Protein AF-A0A4U0VUP7-F1 (afdb_monomer)

Sequence (134 aa):
ILEKPRSEKEHIATLKGLRDSGWHKVYTAVACMAPLESARDPGYALETHVEETAVKFDPAVTDELILAYVKTREGADKAGGYGIQGIGSILVERIEGTYDNVVGLPLRATQQLIEKVMAPEEDPEEDDEGLIPL

Organism: NCBI:txid331657

Structure (mmCIF, N/CA/C/O backbone):
data_AF-A0A4U0VUP7-F1
#
_entry.id   AF-A0A4U0VUP7-F1
#
loop_
_atom_site.group_PDB
_atom_site.id
_atom_site.type_symbol
_atom_site.label_atom_id
_atom_site.label_alt_id
_atom_site.label_comp_id
_atom_site.label_asym_id
_atom_site.label_entity_id
_atom_site.label_seq_id
_atom_site.pdbx_PDB_ins_code
_atom_site.Cartn_x
_atom_site.Cartn_y
_atom_site.Cartn_z
_atom_site.occupancy
_atom_site.B_iso_or_equiv
_atom_site.auth_seq_id
_atom_site.auth_comp_id
_atom_site.auth_asym_id
_atom_site.auth_atom_id
_atom_site.pdbx_PDB_model_num
ATOM 1 N N . ILE A 1 1 ? 8.214 1.921 8.326 1.00 88.62 1 ILE A N 1
ATOM 2 C CA . ILE A 1 1 ? 7.893 0.638 7.655 1.00 88.62 1 ILE A CA 1
ATOM 3 C C . ILE A 1 1 ? 6.921 -0.114 8.550 1.00 88.62 1 ILE A C 1
ATOM 5 O O . ILE A 1 1 ? 7.159 -0.150 9.751 1.00 88.62 1 ILE A O 1
ATOM 9 N N . LEU A 1 2 ? 5.823 -0.630 7.997 1.00 92.50 2 LEU A N 1
ATOM 10 C CA . LEU A 1 2 ? 4.810 -1.388 8.734 1.00 92.50 2 LEU A CA 1
ATOM 11 C C . LEU A 1 2 ? 4.932 -2.862 8.346 1.00 92.50 2 LEU A C 1
ATOM 13 O O . LEU A 1 2 ? 4.724 -3.208 7.186 1.00 92.50 2 LEU A O 1
ATOM 17 N N . GLU A 1 3 ? 5.302 -3.717 9.294 1.00 93.62 3 GLU A N 1
ATOM 18 C CA . GLU A 1 3 ? 5.415 -5.160 9.060 1.00 93.62 3 GLU A CA 1
ATOM 19 C C . GLU A 1 3 ? 4.048 -5.859 9.170 1.00 93.62 3 GLU A C 1
ATOM 21 O O . GLU A 1 3 ? 3.005 -5.224 9.355 1.00 93.62 3 GLU A O 1
ATOM 26 N N . LYS A 1 4 ? 4.050 -7.187 9.027 1.00 94.25 4 LYS A N 1
ATOM 27 C CA . LYS A 1 4 ? 2.889 -8.024 9.341 1.00 94.25 4 LYS A CA 1
ATOM 28 C C . LYS A 1 4 ? 2.701 -8.077 10.862 1.00 94.25 4 LYS A C 1
ATOM 30 O O . LYS A 1 4 ? 3.696 -8.257 11.570 1.00 94.25 4 LYS A O 1
ATOM 35 N N . PRO A 1 5 ? 1.466 -7.976 11.376 1.00 93.62 5 PRO A N 1
ATOM 36 C CA . PRO A 1 5 ? 1.227 -8.078 12.809 1.00 93.62 5 PRO A CA 1
ATOM 37 C C . PRO A 1 5 ? 1.540 -9.494 13.317 1.00 93.62 5 PRO A C 1
ATOM 39 O O . PRO A 1 5 ? 1.128 -10.486 12.718 1.00 93.62 5 PRO A O 1
ATOM 42 N N . ARG A 1 6 ? 2.244 -9.609 14.448 1.00 93.06 6 ARG A N 1
ATOM 43 C CA . ARG A 1 6 ? 2.645 -10.896 15.054 1.00 93.06 6 ARG A CA 1
ATOM 44 C C . ARG A 1 6 ? 1.626 -11.411 16.071 1.00 93.06 6 ARG A C 1
ATOM 46 O O . ARG A 1 6 ? 1.717 -12.548 16.527 1.00 93.06 6 ARG A O 1
ATOM 53 N N . SER A 1 7 ? 0.661 -10.575 16.450 1.00 96.31 7 SER A N 1
ATOM 54 C CA . SER A 1 7 ? -0.433 -10.908 17.366 1.00 96.31 7 SER A CA 1
ATOM 55 C C . SER A 1 7 ? -1.669 -10.054 17.080 1.00 96.31 7 SER A C 1
ATOM 57 O O . SER A 1 7 ? -1.551 -8.971 16.512 1.00 96.31 7 SER A O 1
ATOM 59 N N . GLU A 1 8 ? -2.850 -10.482 17.537 1.00 96.06 8 GLU A N 1
ATOM 60 C CA . GLU A 1 8 ? -4.077 -9.669 17.433 1.00 96.06 8 GLU A CA 1
ATOM 61 C C . GLU A 1 8 ? -3.936 -8.314 18.138 1.00 96.06 8 GLU A C 1
ATOM 63 O O . GLU A 1 8 ? -4.389 -7.295 17.626 1.00 96.06 8 GLU A O 1
ATOM 68 N N . LYS A 1 9 ? -3.256 -8.276 19.293 1.00 97.06 9 LYS A N 1
ATOM 69 C CA . LYS A 1 9 ? -2.998 -7.029 20.027 1.00 97.06 9 LYS A CA 1
ATOM 70 C C . LYS A 1 9 ? -2.191 -6.042 19.183 1.00 97.06 9 LYS A C 1
ATOM 72 O O . LYS A 1 9 ? -2.511 -4.856 19.157 1.00 97.06 9 LYS A O 1
ATOM 77 N N . GLU A 1 10 ? -1.151 -6.532 18.515 1.00 96.50 10 GLU A N 1
ATOM 78 C CA . GLU A 1 10 ? -0.337 -5.727 17.604 1.00 96.50 10 GLU A CA 1
ATOM 79 C C . GLU A 1 10 ? -1.148 -5.291 16.384 1.00 96.50 10 GLU A C 1
ATOM 81 O O .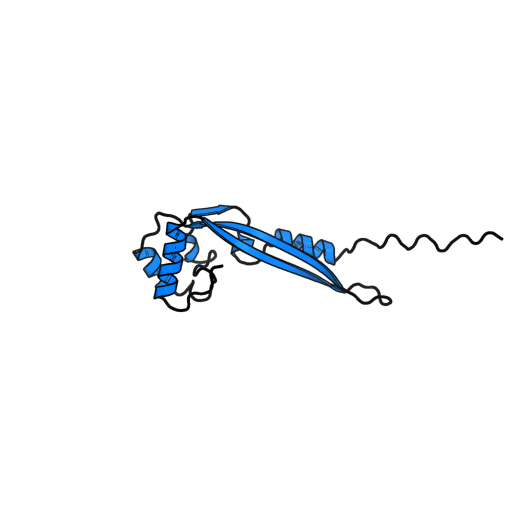 GLU A 1 10 ? -1.119 -4.121 16.029 1.00 96.50 10 GLU A O 1
ATOM 86 N N . HIS A 1 11 ? -1.949 -6.192 15.812 1.00 97.62 11 HIS A N 1
ATOM 87 C CA . HIS A 1 11 ? -2.822 -5.900 14.677 1.00 97.62 11 HIS A CA 1
ATOM 88 C C . HIS A 1 11 ? -3.783 -4.743 14.976 1.00 97.62 11 HIS A C 1
ATOM 90 O O . HIS A 1 11 ? -3.856 -3.781 14.213 1.00 97.62 11 HIS A O 1
ATOM 96 N N . ILE A 1 12 ? -4.456 -4.789 16.128 1.00 98.12 12 ILE A N 1
ATOM 97 C CA . ILE A 1 12 ? -5.341 -3.715 16.593 1.00 98.12 12 ILE A CA 1
ATOM 98 C C . ILE A 1 12 ? -4.558 -2.408 16.761 1.00 98.12 12 ILE A C 1
ATOM 100 O O . ILE A 1 12 ? -5.026 -1.356 16.330 1.00 98.12 12 ILE A O 1
ATOM 104 N N . ALA A 1 13 ? -3.372 -2.459 17.376 1.00 97.62 13 ALA A N 1
ATOM 105 C CA . ALA A 1 13 ? -2.546 -1.275 17.594 1.00 97.62 13 ALA A CA 1
ATOM 106 C C . ALA A 1 13 ? -2.089 -0.634 16.272 1.00 97.62 13 ALA A C 1
ATOM 108 O O . ALA A 1 13 ? -2.150 0.587 16.143 1.00 97.62 13 ALA A O 1
ATOM 109 N N . THR A 1 14 ? -1.698 -1.438 15.279 1.00 97.31 14 THR A N 1
ATOM 110 C CA . THR A 1 14 ? -1.330 -0.958 13.940 1.00 97.31 14 THR A CA 1
ATOM 111 C C . THR A 1 14 ? -2.501 -0.257 13.259 1.00 97.31 14 T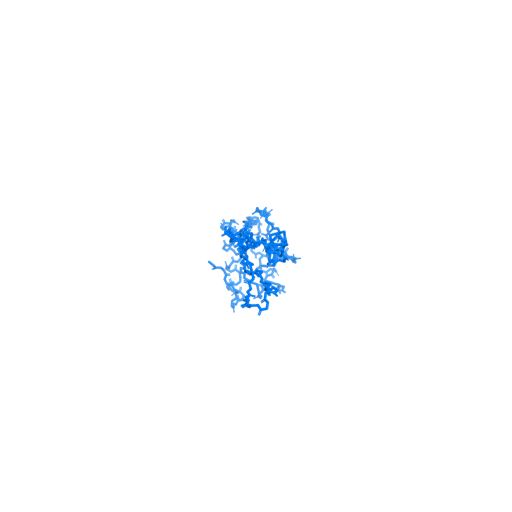HR A C 1
ATOM 113 O O . THR A 1 14 ? -2.333 0.859 12.775 1.00 97.31 14 THR A O 1
ATOM 116 N N . LEU A 1 15 ? -3.693 -0.864 13.257 1.00 98.00 15 LEU A N 1
ATOM 117 C CA . LEU A 1 15 ? -4.872 -0.288 12.598 1.00 98.00 15 LEU A CA 1
ATOM 118 C C . LEU A 1 15 ? -5.352 1.001 13.271 1.00 98.00 15 LEU A C 1
ATOM 120 O O . LEU A 1 15 ? -5.711 1.952 12.581 1.00 98.00 15 LEU A O 1
ATOM 124 N N . LYS A 1 16 ? -5.304 1.061 14.607 1.00 98.25 16 LYS A N 1
ATOM 125 C CA . LYS A 1 16 ? -5.564 2.301 15.349 1.00 98.25 16 LYS A CA 1
ATOM 126 C C . LYS A 1 16 ? -4.539 3.376 15.010 1.00 98.25 16 LYS A C 1
ATOM 128 O O . LYS A 1 16 ? -4.925 4.494 14.710 1.00 98.25 16 LYS A O 1
ATOM 133 N N . GLY A 1 17 ? -3.254 3.023 14.980 1.00 97.69 17 GLY A N 1
ATOM 134 C CA . GLY A 1 17 ? -2.188 3.947 14.600 1.00 97.69 17 GLY A CA 1
ATOM 135 C C . GLY A 1 17 ? -2.392 4.533 13.203 1.00 97.69 17 GLY A C 1
ATOM 136 O O . GLY A 1 17 ? -2.295 5.745 13.036 1.00 97.69 17 GLY A O 1
ATOM 137 N N . LEU A 1 18 ? -2.738 3.692 12.224 1.00 97.69 18 LEU A N 1
ATOM 138 C CA . LEU A 1 18 ? -3.055 4.122 10.861 1.00 97.69 18 LEU A CA 1
ATOM 139 C C . LEU A 1 18 ? -4.238 5.095 10.834 1.00 97.69 18 LEU A C 1
ATOM 141 O O . LEU A 1 18 ? -4.093 6.196 10.305 1.00 97.69 18 LEU A O 1
ATOM 145 N N . ARG A 1 19 ? -5.357 4.741 11.480 1.00 98.00 19 ARG A N 1
ATOM 146 C CA . ARG A 1 19 ? -6.526 5.622 11.628 1.00 98.00 19 ARG A CA 1
ATOM 147 C C . ARG A 1 19 ? -6.158 6.963 12.256 1.00 98.00 19 ARG A C 1
ATOM 149 O O . ARG A 1 19 ? -6.482 8.007 11.701 1.00 98.00 19 ARG A O 1
ATOM 156 N N . ASP A 1 20 ? -5.473 6.932 13.393 1.00 97.94 20 ASP A N 1
ATOM 157 C CA . ASP A 1 20 ? -5.170 8.122 14.187 1.00 97.94 20 ASP A CA 1
ATOM 158 C C . ASP A 1 20 ? -4.146 9.032 13.471 1.00 97.94 20 ASP A C 1
ATOM 160 O O . ASP A 1 20 ? -4.188 10.252 13.623 1.00 97.94 20 ASP A O 1
ATOM 164 N N . SER A 1 21 ? -3.254 8.462 12.649 1.00 96.62 21 SER A N 1
ATOM 165 C CA . SER A 1 21 ? -2.338 9.223 11.782 1.00 96.62 21 SER A CA 1
ATOM 166 C C . SER A 1 21 ? -2.979 9.749 10.492 1.00 96.62 21 SER A C 1
ATOM 168 O O . SER A 1 21 ? -2.471 10.700 9.892 1.00 96.62 21 SER A O 1
ATOM 170 N N . GLY A 1 22 ? -4.076 9.137 10.043 1.00 96.75 22 GLY A N 1
ATOM 171 C CA . GLY A 1 22 ? -4.712 9.404 8.759 1.00 96.75 22 GLY A CA 1
ATOM 172 C C . GLY A 1 22 ? -3.913 8.854 7.578 1.00 96.75 22 GLY A C 1
ATOM 173 O O . GLY A 1 22 ? -4.305 7.852 6.991 1.00 96.75 22 GLY A O 1
ATOM 174 N N . TRP A 1 23 ? -2.820 9.521 7.197 1.00 97.94 23 TRP A N 1
ATOM 175 C CA . TRP A 1 23 ? -2.073 9.209 5.972 1.00 97.94 23 TRP A CA 1
ATOM 176 C C . TRP A 1 23 ? -0.881 8.278 6.202 1.00 97.94 23 TRP A C 1
ATOM 178 O O . TRP A 1 23 ? -0.010 8.549 7.029 1.00 97.94 23 TRP A O 1
ATOM 188 N N . HIS A 1 24 ? -0.761 7.260 5.353 1.00 97.56 24 HIS A N 1
ATOM 189 C CA . HIS A 1 24 ? 0.453 6.463 5.186 1.00 97.56 24 HIS A CA 1
ATOM 190 C C . HIS A 1 24 ? 0.784 6.263 3.707 1.00 97.56 24 HIS A C 1
ATOM 192 O O . HIS A 1 24 ? -0.012 6.564 2.820 1.00 97.56 24 HIS A O 1
ATOM 198 N N . LYS A 1 25 ? 1.992 5.765 3.438 1.00 97.75 25 LYS A N 1
ATOM 199 C CA . LYS A 1 25 ? 2.493 5.536 2.081 1.00 97.75 25 LYS A CA 1
ATOM 200 C C . LYS A 1 25 ? 2.734 4.058 1.830 1.00 97.75 25 LYS A C 1
ATOM 202 O O . LYS A 1 25 ? 3.281 3.362 2.689 1.00 97.75 25 LYS A O 1
ATOM 207 N N . VAL A 1 26 ? 2.362 3.615 0.638 1.00 97.38 26 VAL A N 1
ATOM 208 C CA . VAL A 1 26 ? 2.656 2.293 0.094 1.00 97.38 26 VAL A CA 1
ATOM 209 C C . VAL A 1 26 ? 3.645 2.462 -1.049 1.00 97.38 26 VAL A C 1
ATOM 211 O O . VAL A 1 26 ? 3.432 3.274 -1.948 1.0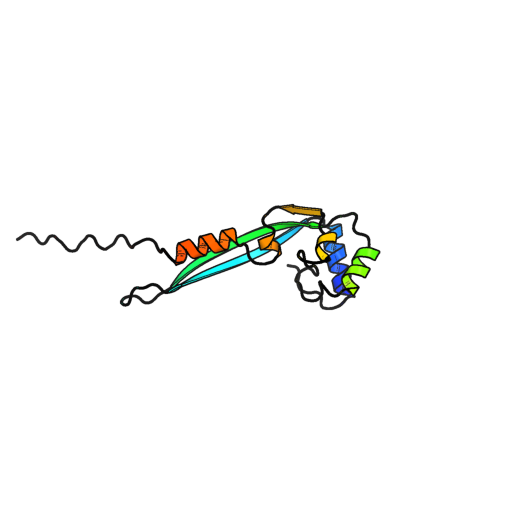0 97.38 26 VAL A O 1
ATOM 214 N N . TYR A 1 27 ? 4.735 1.707 -0.974 1.00 97.50 27 TYR A N 1
ATOM 215 C CA . TYR A 1 27 ? 5.791 1.692 -1.974 1.00 97.50 27 TYR A CA 1
ATOM 216 C C . TYR A 1 27 ? 5.878 0.296 -2.578 1.00 97.50 27 TYR A C 1
ATOM 218 O O . TYR A 1 27 ? 6.081 -0.664 -1.831 1.00 97.50 27 TYR A O 1
ATOM 226 N N . THR A 1 28 ? 5.791 0.195 -3.904 1.00 97.44 28 THR A N 1
ATOM 227 C CA . THR A 1 28 ? 6.097 -1.044 -4.631 1.00 97.44 28 THR A CA 1
ATOM 228 C C . THR A 1 28 ? 7.263 -0.800 -5.569 1.00 97.44 28 THR A C 1
ATOM 230 O O . THR A 1 28 ? 7.206 0.076 -6.429 1.00 97.44 28 THR A O 1
ATOM 233 N N . ALA A 1 29 ? 8.318 -1.592 -5.404 1.00 97.44 29 ALA A N 1
ATOM 234 C CA . ALA A 1 29 ? 9.437 -1.634 -6.331 1.00 97.44 29 ALA A CA 1
ATOM 235 C C . ALA A 1 29 ? 9.221 -2.766 -7.343 1.00 97.44 29 ALA A C 1
ATOM 237 O O . ALA A 1 29 ? 8.893 -3.888 -6.954 1.00 97.44 29 ALA A O 1
ATOM 238 N N . VAL A 1 30 ? 9.430 -2.477 -8.625 1.00 97.81 30 VAL A N 1
ATOM 239 C CA . VAL A 1 30 ? 9.355 -3.441 -9.727 1.00 97.81 30 VAL A CA 1
ATOM 240 C C . VAL A 1 30 ? 10.693 -3.452 -10.452 1.00 97.81 30 VAL A C 1
ATOM 242 O O . VAL A 1 30 ? 11.270 -2.397 -10.705 1.00 97.81 30 VAL A O 1
ATOM 245 N N . ALA A 1 31 ? 11.174 -4.645 -10.788 1.00 97.38 31 ALA A N 1
ATOM 246 C CA . ALA A 1 31 ? 12.324 -4.853 -11.655 1.00 97.38 31 ALA A CA 1
ATOM 247 C C . ALA A 1 31 ? 11.899 -5.754 -12.818 1.00 97.38 31 ALA A C 1
ATOM 249 O O . ALA A 1 31 ? 11.362 -6.841 -12.594 1.00 97.38 31 ALA A O 1
ATOM 250 N N . CYS A 1 32 ? 12.131 -5.299 -14.045 1.00 96.44 32 CYS A N 1
ATOM 251 C CA . CYS A 1 32 ? 11.917 -6.073 -15.261 1.00 96.44 32 CYS A CA 1
ATOM 252 C C . CYS A 1 32 ? 13.271 -6.409 -15.870 1.00 96.44 32 CYS A C 1
ATOM 254 O O . CYS A 1 32 ? 14.143 -5.548 -15.960 1.00 96.44 32 CYS A O 1
ATOM 256 N N . MET A 1 33 ? 13.441 -7.669 -16.268 1.00 94.75 33 MET A N 1
ATOM 257 C CA . MET A 1 33 ? 14.669 -8.166 -16.874 1.00 94.75 33 MET A CA 1
ATOM 258 C C . MET A 1 33 ? 14.342 -9.004 -18.101 1.00 94.75 33 MET A C 1
ATOM 260 O O . MET A 1 33 ? 13.478 -9.879 -18.024 1.00 94.75 33 MET A O 1
ATOM 264 N N . ALA A 1 34 ? 15.054 -8.769 -19.198 1.00 92.00 34 ALA A N 1
ATOM 265 C CA . ALA A 1 34 ? 14.960 -9.568 -20.415 1.00 92.00 34 ALA A CA 1
ATOM 266 C C . ALA A 1 34 ? 16.368 -9.922 -20.915 1.00 92.00 34 ALA A C 1
ATOM 268 O O . ALA A 1 34 ? 17.271 -9.093 -20.789 1.00 92.00 34 ALA A O 1
ATOM 269 N N . PRO A 1 35 ? 16.592 -11.143 -21.430 1.00 89.50 35 PRO A N 1
ATOM 270 C CA . PRO A 1 35 ? 17.876 -11.506 -22.015 1.00 89.50 35 PRO A CA 1
ATOM 271 C C . PRO A 1 35 ? 18.123 -10.696 -23.292 1.00 89.50 35 PRO A C 1
ATOM 273 O O . PRO A 1 35 ? 17.203 -10.488 -24.080 1.00 89.50 35 PRO A O 1
ATOM 276 N N . LEU A 1 36 ? 19.366 -10.272 -23.505 1.00 85.56 36 LEU A N 1
ATOM 277 C CA . LEU A 1 36 ? 19.785 -9.677 -24.773 1.00 85.56 36 LEU A CA 1
ATOM 278 C C . LEU A 1 36 ? 19.962 -10.778 -25.828 1.00 85.56 36 LEU A C 1
ATOM 280 O O . LEU A 1 36 ? 20.440 -11.870 -25.516 1.00 85.56 36 LEU A O 1
ATOM 284 N N . GLU A 1 37 ? 19.599 -10.497 -27.082 1.00 80.06 37 GLU A N 1
ATOM 285 C CA . GLU A 1 37 ? 19.710 -11.470 -28.184 1.00 80.06 37 GLU A CA 1
ATOM 286 C C . GLU A 1 37 ? 21.156 -11.691 -28.663 1.00 80.06 37 GLU A C 1
ATOM 288 O O . GLU A 1 37 ? 21.435 -12.648 -29.389 1.00 80.06 37 GLU A O 1
ATOM 293 N N . SER A 1 38 ? 22.098 -10.838 -28.247 1.00 75.00 38 SER A N 1
ATOM 294 C CA . SER A 1 38 ? 23.489 -10.909 -28.691 1.00 75.00 38 SER A CA 1
ATOM 295 C C . SER A 1 38 ? 24.162 -12.211 -28.249 1.00 75.00 38 SER A C 1
ATOM 297 O O . SER A 1 38 ? 24.475 -12.431 -27.080 1.00 75.00 38 SER A O 1
ATOM 299 N N . ALA A 1 39 ? 24.466 -13.069 -29.224 1.00 66.12 39 ALA A N 1
ATOM 300 C CA . ALA A 1 39 ? 25.276 -14.265 -29.007 1.00 66.12 39 ALA A CA 1
ATOM 301 C C . ALA A 1 39 ? 26.759 -13.941 -28.732 1.00 66.12 39 ALA A C 1
ATOM 303 O O . ALA A 1 39 ? 27.500 -14.814 -28.277 1.00 66.12 39 ALA A O 1
ATOM 304 N N . ARG A 1 40 ? 27.206 -12.712 -29.041 1.00 69.25 40 ARG A N 1
ATOM 305 C CA . ARG A 1 40 ? 28.590 -12.248 -28.837 1.00 69.25 40 ARG A CA 1
ATOM 306 C C . ARG A 1 40 ? 28.783 -11.592 -27.470 1.00 69.25 40 ARG A C 1
ATOM 308 O 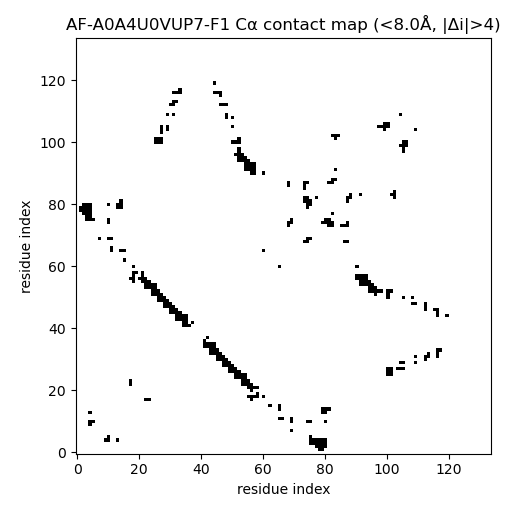O . ARG A 1 40 ? 29.866 -11.736 -26.912 1.00 69.25 40 ARG A O 1
ATOM 315 N N . ASP A 1 41 ? 27.747 -10.944 -26.938 1.00 71.62 41 ASP A N 1
ATOM 316 C CA . ASP A 1 41 ? 27.741 -10.328 -25.609 1.00 71.62 41 ASP A CA 1
ATOM 317 C C . ASP A 1 41 ? 26.479 -10.739 -24.823 1.00 71.62 41 ASP A C 1
ATOM 319 O O . ASP A 1 41 ? 25.439 -10.078 -24.897 1.00 71.62 41 ASP A O 1
ATOM 323 N N . PRO A 1 42 ? 26.516 -11.887 -24.123 1.00 74.94 42 PRO A N 1
ATOM 324 C CA . PRO A 1 42 ? 25.374 -12.359 -23.355 1.00 74.94 42 PRO A CA 1
ATOM 325 C C . PRO A 1 42 ? 25.127 -11.454 -22.139 1.00 74.94 42 PRO A C 1
ATOM 327 O O . PRO A 1 42 ? 25.968 -11.342 -21.247 1.00 74.94 42 PRO A O 1
ATOM 330 N N . GLY A 1 43 ? 23.928 -10.876 -22.052 1.00 86.31 43 GLY A N 1
ATOM 331 C CA . GLY A 1 43 ? 23.539 -9.978 -20.964 1.00 86.31 43 GLY A CA 1
ATOM 332 C C . GLY A 1 43 ? 22.030 -9.917 -20.735 1.00 86.31 43 GLY A C 1
ATOM 333 O O . GLY A 1 43 ? 21.261 -10.677 -21.326 1.00 86.31 43 GLY A O 1
ATOM 334 N N . TYR A 1 44 ? 21.611 -9.006 -19.857 1.00 89.81 44 TYR A N 1
ATOM 335 C CA . TYR A 1 44 ? 20.203 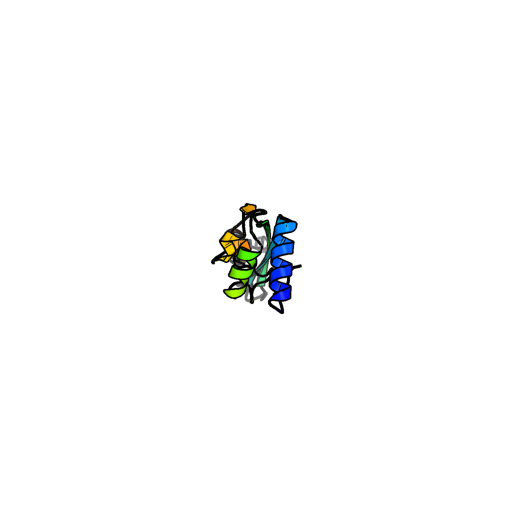-8.707 -19.602 1.00 89.81 44 TYR A CA 1
ATOM 336 C C . TYR A 1 44 ? 19.972 -7.203 -19.701 1.00 89.81 44 TYR A C 1
ATOM 338 O O . TYR A 1 44 ? 20.703 -6.431 -19.080 1.00 89.81 44 TYR A O 1
ATOM 346 N N . ALA A 1 45 ? 18.911 -6.798 -20.392 1.00 90.94 45 ALA A N 1
ATOM 347 C CA . ALA A 1 45 ? 18.304 -5.499 -20.149 1.00 90.94 45 ALA A CA 1
ATOM 348 C C . ALA A 1 45 ? 17.658 -5.532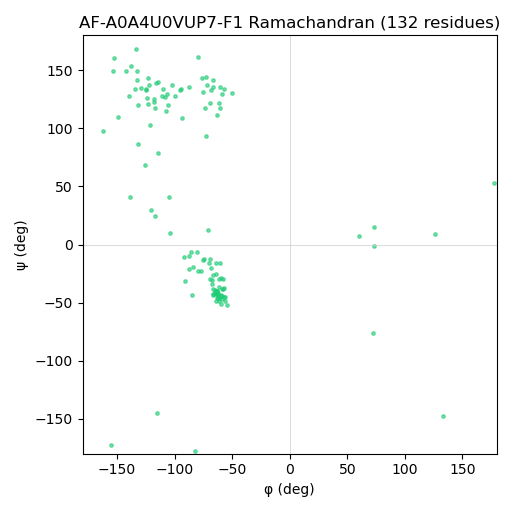 -18.756 1.00 90.94 45 ALA A C 1
ATOM 350 O O . ALA A 1 45 ? 16.964 -6.496 -18.422 1.00 90.94 45 ALA A O 1
ATOM 351 N N . LEU A 1 46 ? 17.896 -4.507 -17.936 1.00 93.94 46 LEU A N 1
ATOM 352 C CA . LEU A 1 46 ? 17.325 -4.369 -16.596 1.00 93.94 46 LEU A CA 1
ATOM 353 C C . LEU A 1 46 ? 16.759 -2.963 -16.436 1.00 93.94 46 LEU A C 1
ATOM 355 O O . LEU A 1 46 ? 17.497 -1.985 -16.458 1.00 93.94 46 LEU A O 1
ATOM 359 N N . GLU A 1 47 ? 15.464 -2.889 -16.168 1.00 96.75 47 GLU A N 1
ATOM 360 C CA . GLU A 1 47 ? 14.770 -1.646 -15.853 1.00 96.75 47 GLU A CA 1
ATOM 361 C C . GLU A 1 47 ? 14.089 -1.774 -14.492 1.00 96.75 47 GLU A C 1
ATOM 363 O O . GLU A 1 47 ? 13.578 -2.836 -14.125 1.00 96.75 47 GLU A O 1
ATOM 368 N N . THR A 1 48 ? 14.073 -0.686 -13.723 1.00 97.50 48 THR A N 1
ATOM 369 C CA . THR A 1 48 ? 13.457 -0.663 -12.391 1.00 97.50 48 THR A CA 1
ATOM 370 C C . THR A 1 48 ? 12.563 0.554 -12.218 1.00 97.50 48 THR A C 1
ATOM 372 O O . THR A 1 48 ? 12.811 1.611 -12.796 1.00 97.50 48 THR A O 1
ATOM 375 N N . HIS A 1 49 ? 11.518 0.412 -11.407 1.00 97.50 49 HIS A N 1
ATOM 376 C CA . HIS A 1 49 ? 10.619 1.502 -11.033 1.00 97.50 49 HIS A CA 1
ATOM 377 C C . HIS A 1 49 ? 10.193 1.363 -9.579 1.00 97.50 49 HIS A C 1
ATOM 379 O O . HIS A 1 49 ? 10.056 0.251 -9.068 1.00 97.50 49 HIS A O 1
ATOM 385 N N . VAL A 1 50 ? 9.932 2.493 -8.926 1.00 98.12 50 VAL A N 1
ATOM 386 C CA . VAL A 1 50 ? 9.302 2.532 -7.607 1.00 98.12 50 VAL A CA 1
ATOM 387 C C . VAL A 1 50 ? 8.053 3.389 -7.701 1.00 98.12 50 VAL A C 1
ATOM 389 O O . VAL A 1 50 ? 8.130 4.573 -8.019 1.00 98.12 50 VAL A O 1
ATOM 392 N N . GLU A 1 51 ? 6.909 2.793 -7.390 1.00 98.12 51 GLU A N 1
ATOM 393 C CA . GLU A 1 51 ? 5.632 3.491 -7.344 1.00 98.12 51 GLU A CA 1
ATOM 394 C C . GLU A 1 51 ? 5.276 3.840 -5.894 1.00 98.12 51 GLU A C 1
ATOM 396 O O . GLU A 1 51 ? 5.271 2.977 -5.012 1.00 98.12 51 GLU A O 1
ATOM 401 N N . GLU A 1 52 ? 4.957 5.111 -5.646 1.00 98.06 52 GLU A N 1
ATOM 402 C CA . GLU A 1 52 ? 4.443 5.601 -4.366 1.00 98.06 52 GLU A CA 1
ATOM 403 C C . GLU A 1 52 ? 2.927 5.809 -4.463 1.00 98.06 52 GLU A C 1
ATOM 405 O O . GLU A 1 52 ? 2.406 6.353 -5.434 1.00 98.06 52 GLU A O 1
ATOM 410 N N . THR A 1 53 ? 2.187 5.403 -3.437 1.00 98.25 53 THR A N 1
ATOM 411 C CA . THR A 1 53 ? 0.767 5.737 -3.303 1.00 98.25 53 THR A CA 1
ATOM 412 C C . THR A 1 53 ? 0.452 6.072 -1.858 1.00 98.25 53 THR A C 1
ATOM 414 O O . THR A 1 53 ? 0.777 5.308 -0.949 1.00 98.25 53 THR A O 1
ATOM 417 N N . ALA A 1 54 ? -0.176 7.223 -1.638 1.00 98.25 54 ALA A N 1
ATOM 418 C CA . ALA A 1 54 ? -0.644 7.626 -0.325 1.00 98.25 54 ALA A CA 1
ATOM 419 C C . ALA A 1 54 ? -2.052 7.073 -0.087 1.00 98.25 54 ALA A C 1
ATOM 421 O O . ALA A 1 54 ? -2.923 7.132 -0.954 1.00 98.25 54 ALA A O 1
ATOM 422 N N . VAL A 1 55 ? -2.282 6.531 1.100 1.00 98.25 55 VAL A N 1
ATOM 423 C CA . VAL A 1 55 ? -3.571 5.985 1.518 1.00 98.25 55 VAL A CA 1
ATOM 424 C C . VAL A 1 55 ? -3.971 6.681 2.807 1.00 98.25 55 VAL A C 1
ATOM 426 O O . VAL A 1 55 ? -3.160 6.822 3.720 1.00 98.25 55 VAL A O 1
ATOM 429 N N . LYS A 1 56 ? -5.220 7.134 2.864 1.00 98.38 56 LYS A N 1
ATOM 430 C CA . LYS A 1 56 ? -5.808 7.765 4.037 1.00 98.38 56 LYS A CA 1
ATOM 431 C C . LYS A 1 56 ? -6.777 6.801 4.695 1.00 98.38 56 LYS A C 1
ATOM 433 O O . LYS A 1 56 ? -7.750 6.387 4.065 1.00 98.38 56 LYS A O 1
ATOM 438 N N . PHE A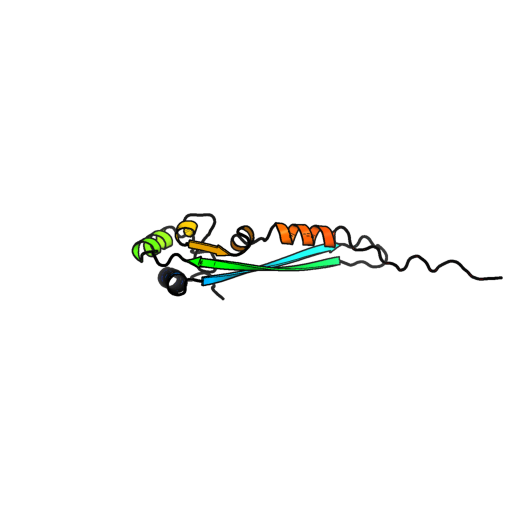 1 57 ? -6.530 6.460 5.950 1.00 98.31 57 PHE A N 1
ATOM 439 C CA . PHE A 1 57 ? -7.507 5.765 6.776 1.00 98.31 57 PHE A CA 1
ATOM 440 C C . PHE A 1 57 ? -8.631 6.714 7.186 1.00 98.31 57 PHE A C 1
ATOM 442 O O . PHE A 1 57 ? -8.390 7.895 7.445 1.00 98.31 57 PHE A O 1
ATOM 449 N N . ASP A 1 58 ? -9.851 6.186 7.252 1.00 98.12 58 ASP A N 1
ATOM 450 C CA . ASP A 1 58 ? -11.020 6.961 7.664 1.00 98.12 58 ASP A CA 1
ATOM 451 C C . ASP A 1 58 ? -10.989 7.213 9.184 1.00 98.12 58 ASP A C 1
ATOM 453 O O . ASP A 1 58 ? -11.061 6.256 9.964 1.00 98.12 58 ASP A O 1
ATOM 457 N N . PRO A 1 59 ? -10.908 8.480 9.644 1.00 97.62 59 PRO A N 1
ATOM 458 C CA . PRO A 1 59 ? -10.897 8.803 11.070 1.00 97.62 59 PRO A CA 1
ATOM 459 C C . PRO A 1 59 ? -12.199 8.420 11.794 1.00 97.62 59 PRO A C 1
ATOM 461 O O . PRO A 1 59 ? -12.205 8.349 13.022 1.00 97.62 59 PRO A O 1
ATOM 464 N N . ALA A 1 60 ? -13.295 8.163 11.070 1.00 97.94 60 ALA A N 1
ATOM 465 C CA . ALA A 1 60 ? -14.564 7.707 11.634 1.00 97.94 60 ALA A CA 1
ATOM 466 C C . ALA A 1 60 ? -14.600 6.195 11.940 1.00 97.94 60 ALA A C 1
ATOM 468 O O . ALA A 1 60 ? -15.559 5.718 12.552 1.00 97.94 60 ALA A O 1
ATOM 469 N N . VAL A 1 61 ? -13.567 5.432 11.559 1.00 97.88 61 VAL A N 1
ATOM 470 C CA . VAL A 1 61 ? -13.465 3.995 11.853 1.00 97.88 61 VAL A CA 1
ATOM 471 C C . VAL A 1 61 ? -13.449 3.758 13.364 1.00 97.88 61 VAL A C 1
ATOM 473 O O . VAL A 1 61 ? -12.531 4.169 14.079 1.00 97.88 61 VAL A O 1
ATOM 476 N N . THR A 1 62 ? -14.452 3.043 13.872 1.00 98.31 62 THR A N 1
ATOM 477 C CA . THR A 1 62 ? -14.570 2.789 15.311 1.00 98.31 62 THR A CA 1
ATOM 478 C C . THR A 1 62 ? -13.654 1.662 15.779 1.00 98.31 62 THR A C 1
ATOM 480 O O . THR A 1 62 ? -13.205 0.810 15.006 1.00 98.31 62 THR A O 1
ATOM 483 N N . ASP A 1 63 ? -13.400 1.624 17.085 1.00 98.25 63 ASP A N 1
ATOM 484 C CA . ASP A 1 63 ? -12.656 0.533 17.709 1.00 98.25 63 ASP A CA 1
ATOM 485 C C . ASP A 1 63 ? -13.373 -0.814 17.527 1.00 98.25 63 ASP A C 1
ATOM 487 O O . ASP A 1 63 ? -12.724 -1.830 17.285 1.00 98.25 63 ASP A O 1
ATOM 491 N N . GLU A 1 64 ? -14.706 -0.833 17.578 1.00 98.19 64 GLU A N 1
ATOM 492 C CA . GLU A 1 64 ? -15.518 -2.030 17.342 1.00 98.19 64 GLU A CA 1
ATOM 493 C C . GLU A 1 64 ? -15.343 -2.556 15.918 1.00 98.19 64 GLU A C 1
ATOM 495 O O . GLU A 1 64 ? -15.234 -3.770 15.728 1.00 98.19 64 GLU A O 1
ATOM 500 N N . LEU A 1 65 ? -15.276 -1.659 14.928 1.00 98.12 65 LEU A N 1
ATOM 501 C CA . LEU A 1 65 ? -15.045 -2.034 13.537 1.00 98.12 65 LEU A CA 1
ATOM 502 C C . LEU A 1 65 ? -13.640 -2.613 13.345 1.00 98.12 65 LEU A C 1
ATOM 504 O O . LEU A 1 65 ? -13.496 -3.658 12.711 1.00 98.12 65 LEU A O 1
ATOM 508 N N . ILE A 1 66 ? -12.618 -2.001 13.952 1.00 98.25 66 ILE A N 1
ATOM 509 C CA . ILE A 1 66 ? -11.245 -2.533 13.949 1.00 98.25 66 ILE A CA 1
ATOM 510 C C . ILE A 1 66 ? -11.216 -3.933 14.570 1.00 98.25 66 ILE A C 1
ATOM 512 O O . ILE A 1 66 ? -10.649 -4.857 13.991 1.00 98.25 66 ILE A O 1
ATOM 516 N N . LEU A 1 67 ? -11.860 -4.120 15.724 1.00 97.81 67 LEU A N 1
ATOM 517 C CA . LEU A 1 67 ? -11.934 -5.420 16.393 1.00 97.81 67 LEU A CA 1
ATOM 518 C C . LEU A 1 67 ? -12.663 -6.464 15.539 1.00 97.81 67 LEU A C 1
ATOM 520 O O . LEU A 1 67 ? -12.224 -7.613 15.468 1.00 97.81 67 LEU A O 1
ATOM 524 N N . ALA A 1 68 ? -13.765 -6.086 14.889 1.00 97.56 68 ALA A N 1
ATOM 525 C CA . ALA A 1 68 ? -14.497 -6.963 13.981 1.00 97.56 68 ALA A CA 1
ATOM 526 C C . ALA A 1 68 ? -13.637 -7.361 12.775 1.00 97.56 68 ALA A C 1
ATOM 528 O O . ALA A 1 68 ? -13.576 -8.541 12.433 1.00 97.56 68 ALA A O 1
ATOM 529 N N . TYR A 1 69 ? -12.916 -6.406 12.187 1.00 97.88 69 TYR A N 1
ATOM 530 C CA . TYR A 1 69 ? -12.011 -6.656 11.074 1.00 97.88 69 TYR A CA 1
ATOM 531 C C . TYR A 1 69 ? -10.859 -7.592 11.465 1.00 97.88 69 TYR A C 1
ATOM 533 O O . TYR A 1 69 ? -10.603 -8.568 10.764 1.00 97.88 69 TYR A O 1
ATOM 541 N N . VAL A 1 70 ? -10.208 -7.379 12.613 1.00 97.38 70 VAL A N 1
ATOM 542 C CA . VAL A 1 70 ? -9.124 -8.256 13.098 1.00 97.38 70 VAL A CA 1
ATOM 543 C C . VAL A 1 70 ? -9.603 -9.704 13.257 1.00 97.38 70 VAL A C 1
ATOM 545 O O . VAL A 1 70 ? -8.895 -10.631 12.863 1.00 97.38 70 VAL A O 1
ATOM 548 N N . LYS A 1 71 ? -10.844 -9.916 13.720 1.00 96.88 71 LYS A N 1
ATOM 549 C CA . LYS A 1 71 ? -11.449 -11.257 13.836 1.00 96.88 71 LYS A CA 1
ATOM 550 C C . LYS A 1 71 ? -11.638 -11.974 12.498 1.00 96.88 71 LYS A C 1
ATOM 552 O O . LYS A 1 71 ? -11.651 -13.201 12.482 1.00 96.88 71 LYS A O 1
ATOM 557 N N . THR A 1 72 ? -11.755 -11.250 11.382 1.00 96.12 72 THR A N 1
ATOM 558 C CA . THR A 1 72 ? -11.807 -11.868 10.041 1.00 96.12 72 THR A CA 1
ATOM 559 C C . THR A 1 72 ? -10.480 -12.511 9.646 1.00 96.12 72 THR A C 1
ATOM 561 O O . THR A 1 72 ? -10.445 -13.361 8.761 1.00 96.12 72 THR A O 1
ATOM 564 N N . ARG A 1 73 ? -9.380 -12.099 10.296 1.00 94.88 73 ARG A N 1
ATOM 565 C CA . ARG A 1 73 ? -7.995 -12.461 9.973 1.00 94.88 73 ARG A CA 1
ATOM 566 C C . ARG A 1 73 ? -7.531 -12.050 8.574 1.00 94.88 73 ARG A C 1
ATOM 568 O O . ARG A 1 73 ? -6.401 -12.371 8.220 1.00 94.88 73 ARG A O 1
ATOM 575 N N . GLU A 1 74 ? -8.325 -11.290 7.814 1.00 95.00 74 GLU A N 1
ATOM 576 C CA . GLU A 1 74 ? -7.977 -10.862 6.453 1.00 95.00 74 GLU A CA 1
ATOM 577 C C . GLU A 1 74 ? -6.652 -10.091 6.417 1.00 95.00 74 GLU A C 1
ATOM 579 O O . GLU A 1 74 ? -5.858 -10.261 5.500 1.00 95.00 74 GLU A O 1
ATOM 584 N N . GLY A 1 75 ? -6.380 -9.264 7.427 1.00 93.69 75 GLY A N 1
ATOM 585 C CA . GLY A 1 75 ? -5.150 -8.477 7.511 1.00 93.69 75 GLY A CA 1
ATOM 586 C C . GLY A 1 75 ? -3.949 -9.181 8.147 1.00 93.69 75 GLY A C 1
ATOM 587 O O . GLY A 1 75 ? -2.868 -8.603 8.162 1.00 93.69 75 GLY A O 1
ATOM 588 N N . ALA A 1 76 ? -4.110 -10.387 8.700 1.00 93.31 76 ALA A N 1
ATOM 589 C CA . ALA A 1 76 ? -3.093 -10.997 9.565 1.00 93.31 76 ALA A CA 1
ATOM 590 C C . ALA A 1 76 ? -1.792 -11.357 8.822 1.00 93.31 76 ALA A C 1
ATOM 592 O O . ALA A 1 76 ? -0.723 -11.405 9.424 1.00 93.31 76 ALA A O 1
ATOM 593 N N . ASP A 1 77 ? -1.871 -11.595 7.513 1.00 92.25 77 ASP A N 1
ATOM 594 C CA . ASP A 1 77 ? -0.739 -11.953 6.659 1.00 92.25 77 ASP A CA 1
ATOM 595 C C . ASP A 1 77 ? -0.241 -10.798 5.771 1.00 92.25 77 ASP A C 1
ATOM 597 O O . ASP A 1 77 ? 0.623 -11.017 4.911 1.00 92.25 77 ASP A O 1
ATOM 601 N N . LYS A 1 78 ? -0.730 -9.570 6.008 1.00 91.50 78 LYS A N 1
ATOM 602 C CA . LYS A 1 78 ? -0.475 -8.376 5.186 1.00 91.50 78 LYS A CA 1
ATOM 603 C C . LYS A 1 78 ? 0.332 -7.331 5.947 1.00 91.50 78 LYS A C 1
ATOM 605 O O . LYS A 1 78 ? 0.116 -7.096 7.136 1.00 91.50 78 LYS A O 1
ATOM 610 N N . ALA A 1 79 ? 1.270 -6.695 5.250 1.00 91.56 79 ALA A N 1
ATOM 611 C CA . ALA A 1 79 ? 2.005 -5.556 5.791 1.00 91.56 79 ALA A CA 1
ATOM 612 C C . ALA A 1 79 ? 1.027 -4.417 6.125 1.00 91.56 79 ALA A C 1
ATOM 614 O O . ALA A 1 79 ? 0.096 -4.157 5.366 1.00 91.56 79 ALA A O 1
ATOM 615 N N . GLY A 1 80 ? 1.184 -3.785 7.291 1.00 92.12 80 GLY A N 1
ATOM 616 C CA . GLY A 1 80 ? 0.231 -2.773 7.770 1.00 92.12 80 GLY A CA 1
ATOM 617 C C . GLY A 1 80 ? -1.105 -3.335 8.265 1.00 92.12 80 GLY A C 1
ATOM 618 O O . GLY A 1 80 ? -1.945 -2.578 8.742 1.00 92.12 80 GLY A O 1
ATOM 619 N N . GLY A 1 81 ? -1.308 -4.654 8.206 1.00 94.69 81 GLY A N 1
ATOM 620 C CA . GLY A 1 81 ? -2.463 -5.305 8.806 1.00 94.69 81 GLY A CA 1
ATOM 621 C C . GLY A 1 81 ? -3.784 -5.085 8.067 1.00 94.69 81 GLY A C 1
ATOM 622 O O . GLY A 1 81 ? -4.826 -5.364 8.648 1.00 94.69 81 GLY A O 1
ATOM 623 N N . TYR A 1 82 ? -3.816 -4.608 6.820 1.00 96.50 82 TYR A N 1
ATOM 624 C CA . TYR A 1 82 ? -5.074 -4.483 6.072 1.00 96.50 82 TYR A CA 1
ATOM 625 C C . TYR A 1 82 ? -4.952 -4.925 4.610 1.00 96.50 82 TYR A C 1
ATOM 627 O O . TYR A 1 82 ? -3.865 -4.914 4.040 1.00 96.50 82 TYR A O 1
ATOM 635 N N . GLY A 1 83 ? -6.066 -5.367 4.020 1.00 94.31 83 GLY A N 1
ATOM 636 C CA . GLY A 1 83 ? -6.160 -5.725 2.606 1.00 94.31 83 GLY A CA 1
ATOM 637 C C . GLY A 1 83 ? -7.136 -4.812 1.874 1.00 94.31 83 GLY A C 1
ATOM 638 O O . GLY A 1 83 ? -8.326 -4.821 2.164 1.00 94.31 83 GLY A O 1
ATOM 639 N N . ILE A 1 84 ? -6.659 -4.039 0.896 1.00 94.12 84 ILE A N 1
ATOM 640 C CA . ILE A 1 84 ? -7.523 -3.087 0.176 1.00 94.12 84 ILE A CA 1
ATOM 641 C C . ILE A 1 84 ? -8.467 -3.749 -0.845 1.00 94.12 84 ILE A C 1
ATOM 643 O O . ILE A 1 84 ? -9.388 -3.111 -1.347 1.00 94.12 84 ILE A O 1
ATOM 647 N N . GLN A 1 85 ? -8.236 -5.023 -1.172 1.00 93.62 85 GLN A N 1
ATOM 648 C CA . GLN A 1 85 ? -9.070 -5.803 -2.096 1.00 93.62 85 GLN A CA 1
ATOM 649 C C . GLN A 1 85 ? -10.293 -6.437 -1.422 1.00 93.62 85 GLN A C 1
ATOM 651 O O . GLN A 1 85 ? -11.222 -6.840 -2.116 1.00 93.62 85 GLN A O 1
ATOM 656 N N . GLY A 1 86 ? -10.276 -6.569 -0.094 1.00 93.06 86 GLY A N 1
ATOM 657 C CA . GLY A 1 86 ? -11.314 -7.259 0.665 1.00 93.06 86 GLY A CA 1
ATOM 658 C C . GLY A 1 86 ? -12.082 -6.327 1.593 1.00 93.06 86 GLY A C 1
ATOM 659 O O . GLY A 1 86 ? -12.316 -5.152 1.291 1.00 93.06 86 GLY A O 1
ATOM 660 N N . ILE A 1 87 ? -12.468 -6.864 2.749 1.00 93.50 87 ILE A N 1
ATOM 661 C CA . ILE A 1 87 ? -13.176 -6.148 3.812 1.00 93.50 87 ILE A CA 1
ATOM 662 C C . ILE A 1 87 ? -12.333 -4.964 4.296 1.00 93.50 87 ILE A C 1
ATOM 664 O O . ILE A 1 87 ? -12.896 -3.945 4.676 1.00 93.50 87 ILE A O 1
ATOM 668 N N . GLY A 1 88 ? -11.000 -5.040 4.221 1.00 94.56 88 GLY A N 1
ATOM 669 C CA . GLY A 1 88 ? -10.115 -3.951 4.642 1.00 94.56 88 GLY A CA 1
ATOM 670 C C . GLY A 1 88 ? -10.304 -2.639 3.870 1.00 94.56 88 GLY A C 1
ATOM 671 O O . GLY A 1 88 ? -9.888 -1.593 4.365 1.00 94.56 88 GLY A O 1
ATOM 672 N N . SER A 1 89 ? -10.975 -2.658 2.712 1.00 95.88 89 SER A N 1
ATOM 673 C CA . SER A 1 89 ? -11.364 -1.449 1.969 1.00 95.88 89 SER A CA 1
ATOM 674 C C . SER A 1 89 ? -12.246 -0.494 2.782 1.00 95.88 89 SER A C 1
ATOM 676 O O . SER A 1 89 ? -12.135 0.716 2.613 1.00 95.88 89 SER A O 1
ATOM 678 N N . ILE A 1 90 ? -13.049 -1.006 3.724 1.00 96.44 90 ILE A N 1
ATOM 679 C CA . ILE A 1 90 ? -13.924 -0.185 4.579 1.00 96.44 90 ILE A CA 1
ATOM 680 C C . ILE A 1 90 ? -13.151 0.674 5.592 1.00 96.44 90 ILE A C 1
ATOM 682 O O . ILE A 1 90 ? -13.744 1.531 6.237 1.00 96.44 90 ILE A O 1
ATOM 686 N N . LEU A 1 91 ? -11.851 0.414 5.778 1.00 97.62 91 LEU A N 1
ATOM 687 C CA . LEU A 1 91 ? -10.987 1.166 6.692 1.00 97.62 91 LEU A CA 1
ATOM 688 C C . LEU A 1 91 ? -10.361 2.403 6.019 1.00 97.62 91 LEU A C 1
ATOM 690 O O . LEU A 1 91 ? -9.726 3.215 6.693 1.00 97.62 91 LEU A O 1
ATOM 694 N N . VAL A 1 92 ? -10.499 2.531 4.695 1.00 97.81 92 VAL A N 1
ATOM 695 C CA . VAL A 1 92 ? -9.809 3.523 3.860 1.00 97.81 92 VAL A CA 1
ATOM 696 C C . VAL A 1 92 ? -10.792 4.591 3.378 1.00 97.81 92 VAL A C 1
ATOM 698 O O . VAL A 1 92 ? -11.801 4.282 2.754 1.00 97.81 92 VAL A O 1
ATOM 701 N N . GLU A 1 93 ? -10.459 5.861 3.608 1.00 98.00 93 GL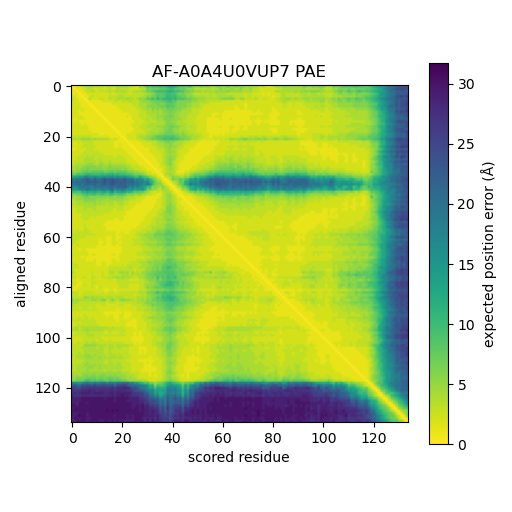U A N 1
ATOM 702 C CA . GLU A 1 93 ? -11.215 7.023 3.120 1.00 98.00 93 GLU A CA 1
ATOM 703 C C . GLU A 1 93 ? -10.815 7.398 1.689 1.00 98.00 93 GLU A C 1
ATOM 705 O O . GLU A 1 93 ? -11.657 7.743 0.861 1.00 98.00 93 GLU A O 1
ATOM 710 N N . ARG A 1 94 ? -9.506 7.399 1.404 1.00 98.06 94 ARG A N 1
ATOM 711 C CA . ARG A 1 94 ? -8.960 7.973 0.168 1.00 98.06 94 ARG A CA 1
ATOM 712 C C . ARG A 1 94 ? -7.647 7.321 -0.240 1.00 98.06 94 ARG A C 1
ATOM 714 O O . ARG A 1 94 ? -6.855 6.911 0.604 1.00 98.06 94 ARG A O 1
ATOM 721 N N . ILE A 1 95 ? -7.406 7.285 -1.547 1.00 98.00 95 ILE A N 1
ATOM 722 C CA . ILE A 1 95 ? -6.140 6.878 -2.161 1.00 98.00 95 ILE A CA 1
ATOM 723 C C . ILE A 1 95 ? -5.671 8.013 -3.075 1.00 98.00 95 ILE A C 1
ATOM 725 O O . ILE A 1 95 ? -6.463 8.548 -3.850 1.00 98.00 95 ILE A O 1
ATOM 729 N N . GLU A 1 96 ? -4.393 8.367 -2.990 1.00 98.25 96 GLU A N 1
ATOM 730 C CA . GLU A 1 96 ? -3.714 9.292 -3.897 1.00 98.25 96 GLU A CA 1
ATOM 731 C C . GLU A 1 96 ? -2.526 8.584 -4.546 1.00 98.25 96 GLU A C 1
ATOM 733 O O . GLU A 1 96 ? -1.491 8.356 -3.919 1.00 98.25 96 GLU A O 1
ATOM 738 N N . GLY A 1 97 ? -2.717 8.193 -5.805 1.00 96.06 97 GLY A N 1
ATOM 739 C CA . GLY A 1 97 ? -1.813 7.330 -6.556 1.00 96.06 97 GLY A CA 1
ATOM 740 C C . GLY A 1 97 ? -2.595 6.227 -7.262 1.00 96.06 97 GLY A C 1
ATOM 741 O O . GLY A 1 97 ? -3.743 6.430 -7.665 1.00 96.06 97 GLY A O 1
ATOM 742 N N . THR A 1 98 ? -1.981 5.060 -7.411 1.00 95.44 98 THR A N 1
ATOM 743 C CA . THR A 1 98 ? -2.517 3.938 -8.186 1.00 95.44 98 THR A CA 1
ATOM 744 C C . THR A 1 98 ? -3.017 2.827 -7.257 1.00 95.44 98 THR A C 1
ATOM 746 O O . THR A 1 98 ? -2.341 2.405 -6.321 1.00 95.44 98 THR A O 1
ATOM 749 N N . TYR A 1 99 ? -4.246 2.352 -7.474 1.00 96.31 99 TYR A N 1
ATOM 750 C CA . TYR A 1 99 ? -4.851 1.309 -6.632 1.00 96.31 99 TYR A CA 1
ATOM 751 C C . TYR A 1 99 ? -4.071 -0.009 -6.707 1.00 96.31 99 TYR A C 1
ATOM 753 O O . TYR A 1 99 ? -3.816 -0.658 -5.697 1.00 96.31 99 TYR A O 1
ATO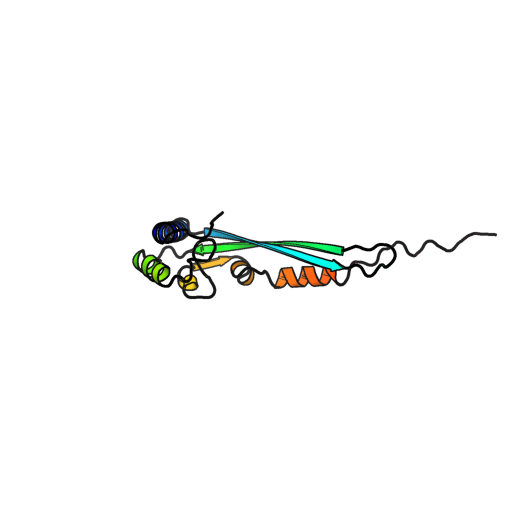M 761 N N . ASP A 1 100 ? -3.658 -0.381 -7.911 1.00 96.06 100 ASP A N 1
ATOM 762 C CA . ASP A 1 100 ? -2.866 -1.563 -8.231 1.00 96.06 100 ASP A CA 1
ATOM 763 C C . ASP A 1 100 ? -1.485 -1.555 -7.549 1.00 96.06 100 ASP A C 1
ATOM 765 O O . ASP A 1 100 ? -1.008 -2.608 -7.121 1.00 96.06 100 ASP A O 1
ATOM 769 N N . ASN A 1 101 ? -0.905 -0.379 -7.288 1.00 96.50 101 ASN A N 1
ATOM 770 C CA . ASN A 1 101 ? 0.267 -0.262 -6.419 1.00 96.50 101 ASN A CA 1
ATOM 771 C C . ASN A 1 101 ? -0.033 -0.663 -4.969 1.00 96.50 101 ASN A C 1
ATOM 773 O O . ASN A 1 101 ? 0.755 -1.372 -4.351 1.00 96.50 101 ASN A O 1
ATOM 777 N N . VAL A 1 102 ? -1.186 -0.259 -4.429 1.00 95.75 102 VAL A N 1
ATOM 778 C CA . VAL A 1 102 ? -1.606 -0.654 -3.071 1.00 95.75 102 VAL A CA 1
ATOM 779 C C . VAL A 1 102 ? -1.919 -2.150 -2.995 1.00 95.75 102 VAL A C 1
ATOM 781 O O . VAL A 1 102 ? -1.712 -2.772 -1.955 1.00 95.75 102 VAL A O 1
ATOM 784 N N . VAL A 1 103 ? -2.392 -2.739 -4.097 1.00 95.00 103 VAL A N 1
ATOM 785 C CA . VAL A 1 103 ? -2.562 -4.193 -4.232 1.00 95.00 103 VAL A CA 1
ATOM 786 C C . VAL A 1 103 ? -1.213 -4.922 -4.253 1.00 95.00 103 VAL A C 1
ATOM 788 O O . VAL A 1 103 ? -1.119 -6.024 -3.715 1.00 95.00 103 VAL A O 1
ATOM 791 N N . GLY A 1 104 ? -0.177 -4.306 -4.829 1.00 93.06 104 GLY A N 1
ATOM 792 C CA . GLY A 1 104 ? 1.203 -4.799 -4.800 1.00 93.06 104 GLY A CA 1
ATOM 793 C C . GLY A 1 104 ? 1.880 -4.941 -6.164 1.00 93.06 104 GLY A C 1
ATOM 794 O O . GLY A 1 104 ? 2.962 -5.520 -6.229 1.00 93.06 104 GLY A O 1
ATOM 795 N N . LEU A 1 105 ? 1.275 -4.449 -7.250 1.00 96.50 105 LEU A N 1
ATOM 796 C CA . LEU A 1 105 ? 1.931 -4.372 -8.556 1.00 96.50 105 LEU A CA 1
ATOM 797 C C . LEU A 1 105 ? 1.397 -3.174 -9.360 1.00 96.50 105 LEU A C 1
ATOM 799 O O . LEU A 1 105 ? 0.261 -3.237 -9.829 1.00 96.50 105 LEU A O 1
ATOM 803 N N . PRO A 1 106 ? 2.190 -2.108 -9.572 1.00 97.00 106 PRO A N 1
ATOM 804 C CA . PRO A 1 106 ? 1.792 -0.971 -10.396 1.00 97.00 106 PRO A CA 1
ATOM 805 C C . PRO A 1 106 ? 1.798 -1.368 -11.878 1.00 97.00 106 PRO A C 1
ATOM 807 O O . PRO A 1 106 ? 2.827 -1.317 -12.552 1.00 97.00 106 PRO A O 1
ATOM 810 N N . LEU A 1 107 ? 0.652 -1.799 -12.394 1.00 97.19 107 LEU A N 1
ATOM 811 C CA . LEU A 1 107 ? 0.479 -2.431 -13.699 1.00 97.19 107 LEU A CA 1
ATOM 812 C C . LEU A 1 107 ? 0.922 -1.527 -14.843 1.00 97.19 107 LEU A C 1
ATOM 814 O O . LEU A 1 107 ? 1.617 -1.987 -15.744 1.00 97.19 107 LEU A O 1
ATOM 818 N N . ARG A 1 108 ? 0.566 -0.237 -14.800 1.00 96.38 108 ARG A N 1
ATOM 819 C CA . ARG A 1 108 ? 0.958 0.711 -15.852 1.00 96.38 108 ARG A CA 1
ATOM 820 C C . ARG A 1 108 ? 2.472 0.892 -15.907 1.00 96.38 108 ARG A C 1
ATOM 822 O O . ARG A 1 108 ? 3.050 0.800 -16.982 1.00 96.38 108 ARG A O 1
ATOM 829 N N . ALA A 1 109 ? 3.108 1.128 -14.761 1.00 96.19 109 ALA A N 1
ATOM 830 C CA . ALA A 1 109 ? 4.558 1.279 -14.703 1.00 96.19 109 ALA A CA 1
ATOM 831 C C . ALA A 1 109 ? 5.266 -0.027 -15.091 1.00 96.19 109 ALA A C 1
ATOM 833 O O . ALA A 1 109 ? 6.203 -0.011 -15.877 1.00 96.19 109 ALA A O 1
ATOM 834 N N . THR A 1 110 ? 4.761 -1.168 -14.616 1.00 97.56 110 THR A N 1
ATOM 835 C CA . THR A 1 110 ? 5.282 -2.498 -14.963 1.00 97.56 110 THR A CA 1
ATOM 836 C C . THR A 1 110 ? 5.229 -2.741 -16.469 1.00 97.56 110 THR A C 1
ATOM 838 O O . THR A 1 110 ? 6.201 -3.206 -17.051 1.00 97.56 110 THR A O 1
ATOM 841 N N . GLN A 1 111 ? 4.121 -2.392 -17.120 1.00 97.12 111 GLN A N 1
ATOM 842 C CA . GLN A 1 111 ? 3.975 -2.547 -18.563 1.00 97.12 111 GLN A CA 1
ATOM 843 C C . GLN A 1 111 ? 4.975 -1.674 -19.340 1.00 97.12 111 GLN A C 1
ATOM 845 O O . GLN A 1 111 ? 5.592 -2.169 -20.278 1.00 97.12 111 GLN A O 1
ATOM 850 N N . GLN A 1 112 ? 5.218 -0.439 -18.896 1.00 96.12 112 GLN A N 1
ATOM 851 C CA . GLN A 1 112 ? 6.238 0.436 -19.488 1.00 96.12 112 GLN A CA 1
ATOM 852 C C . GLN A 1 112 ? 7.657 -0.115 -19.309 1.00 96.12 112 GLN A C 1
ATOM 854 O O . GLN A 1 112 ? 8.473 -0.023 -20.221 1.00 96.12 112 GLN A O 1
ATOM 859 N N . LEU A 1 113 ? 7.967 -0.708 -18.151 1.00 96.06 113 LEU A N 1
ATOM 860 C CA . LEU A 1 113 ? 9.256 -1.374 -17.946 1.00 96.06 113 LEU A CA 1
ATOM 861 C C . LEU A 1 113 ? 9.421 -2.577 -18.879 1.00 96.06 113 LEU A C 1
ATOM 863 O O . LEU A 1 113 ? 10.505 -2.776 -19.418 1.00 96.06 113 LEU A O 1
ATOM 867 N N . ILE A 1 114 ? 8.354 -3.357 -19.090 1.00 95.75 114 ILE A N 1
ATOM 868 C CA . ILE A 1 114 ? 8.366 -4.492 -20.022 1.00 95.75 114 ILE A CA 1
ATOM 869 C C . ILE A 1 114 ? 8.657 -4.014 -21.447 1.00 95.75 114 ILE A C 1
ATOM 871 O O . ILE A 1 114 ? 9.508 -4.600 -22.106 1.00 95.75 114 ILE A O 1
ATOM 875 N N . GLU A 1 115 ? 8.000 -2.951 -21.918 1.00 94.44 115 GLU A N 1
ATOM 876 C CA . GLU A 1 115 ? 8.262 -2.391 -23.252 1.00 94.44 115 GLU A CA 1
ATOM 877 C C . GLU A 1 115 ? 9.737 -2.020 -23.433 1.00 94.44 115 GLU A C 1
ATOM 879 O O . GLU A 1 115 ? 10.343 -2.399 -24.432 1.00 94.44 115 GLU A O 1
ATOM 884 N N . LYS A 1 116 ? 10.333 -1.357 -22.437 1.00 92.38 116 LYS A N 1
ATOM 885 C CA . LYS A 1 116 ? 11.741 -0.947 -22.481 1.00 92.38 116 LYS A CA 1
ATOM 886 C C . LYS A 1 116 ? 12.718 -2.118 -22.546 1.00 92.38 116 LYS A C 1
ATOM 888 O O . LYS A 1 116 ? 13.684 -2.056 -23.293 1.00 92.38 116 LYS A O 1
ATOM 893 N N . VAL A 1 117 ? 12.495 -3.179 -21.765 1.00 92.62 117 VAL A N 1
ATOM 894 C CA . VAL A 1 117 ? 13.422 -4.327 -21.762 1.00 92.62 117 VAL A CA 1
ATOM 895 C C . VAL A 1 117 ? 13.242 -5.235 -22.977 1.00 92.62 117 VAL A C 1
ATOM 897 O O . VAL A 1 117 ? 14.168 -5.957 -23.324 1.00 92.62 117 VAL A O 1
ATOM 900 N N . MET A 1 118 ? 12.066 -5.219 -23.614 1.00 88.56 118 MET A N 1
ATOM 901 C CA . MET A 1 118 ? 11.767 -6.026 -24.804 1.00 88.56 118 MET A CA 1
ATOM 902 C C . MET A 1 118 ? 12.163 -5.343 -26.118 1.00 88.56 118 MET A C 1
ATOM 904 O O . MET A 1 118 ? 12.323 -6.030 -27.123 1.00 88.56 118 MET A O 1
ATOM 908 N N . ALA A 1 119 ? 12.305 -4.019 -26.120 1.00 81.69 119 ALA A N 1
ATOM 909 C CA . ALA A 1 119 ? 12.829 -3.238 -27.233 1.00 81.69 119 ALA A CA 1
ATOM 910 C C . ALA A 1 119 ? 14.006 -2.381 -26.736 1.00 81.69 119 ALA A C 1
ATOM 912 O O . ALA A 1 119 ? 13.857 -1.161 -26.628 1.00 81.69 119 ALA A O 1
ATOM 913 N N . PRO A 1 120 ? 15.145 -3.004 -26.365 1.00 64.38 120 PRO A N 1
ATOM 914 C CA . PRO A 1 120 ? 16.337 -2.238 -26.027 1.00 64.38 120 PRO A CA 1
ATOM 915 C C . PRO A 1 120 ? 16.689 -1.354 -27.230 1.00 64.38 120 PRO A C 1
ATOM 917 O O . PRO A 1 120 ? 16.615 -1.822 -28.366 1.00 64.38 120 PRO A O 1
ATOM 920 N N . GLU A 1 121 ? 16.984 -0.072 -26.992 1.00 59.66 121 GLU A N 1
ATOM 921 C CA . GLU A 1 121 ? 17.408 0.843 -28.059 1.00 59.66 121 GLU A CA 1
ATOM 922 C C . GLU A 1 121 ? 18.541 0.181 -28.866 1.00 59.66 121 GLU A C 1
ATOM 924 O O . GLU A 1 121 ? 19.472 -0.370 -28.278 1.00 59.66 121 GLU A O 1
ATOM 929 N N . GLU A 1 122 ? 18.416 0.167 -30.199 1.00 55.38 122 GLU A N 1
ATOM 930 C CA . GLU A 1 122 ? 19.452 -0.368 -31.088 1.00 55.38 122 GLU A CA 1
ATOM 931 C C . GLU A 1 122 ? 20.755 0.408 -30.852 1.00 55.38 122 GLU A C 1
ATOM 933 O O . GLU A 1 122 ? 20.758 1.642 -30.836 1.00 55.38 122 GLU A O 1
ATOM 938 N N . ASP A 1 123 ? 21.849 -0.322 -30.632 1.00 51.72 123 ASP A N 1
ATOM 939 C CA . ASP A 1 123 ? 23.169 0.250 -30.378 1.00 51.72 123 ASP A CA 1
ATOM 940 C C . ASP A 1 123 ? 23.605 1.074 -31.610 1.00 51.72 123 ASP A C 1
ATOM 942 O O . ASP A 1 123 ? 23.667 0.521 -32.711 1.00 51.72 123 ASP A O 1
ATOM 946 N N . PRO A 1 124 ? 23.904 2.382 -31.496 1.00 49.69 124 PRO A N 1
ATOM 947 C CA . PRO A 1 124 ? 24.266 3.222 -32.642 1.00 49.69 124 PRO A CA 1
ATOM 948 C C . PRO A 1 124 ? 25.659 2.924 -33.246 1.00 49.69 124 PRO A C 1
ATOM 950 O O . PRO A 1 124 ? 26.155 3.719 -34.043 1.00 49.69 124 PRO A O 1
ATOM 953 N N . GLU A 1 125 ? 26.308 1.810 -32.894 1.00 52.16 125 GLU A N 1
ATOM 954 C CA . GLU A 1 125 ? 27.681 1.463 -33.298 1.00 52.16 125 GLU A CA 1
ATOM 955 C C . GLU A 1 125 ? 27.773 0.374 -34.397 1.00 52.16 125 GLU A C 1
ATOM 957 O O . GLU A 1 125 ? 28.665 -0.470 -34.361 1.00 52.16 125 GLU A O 1
ATOM 962 N N . GLU A 1 126 ? 26.911 0.396 -35.423 1.00 50.12 126 GLU A N 1
ATOM 963 C CA . GLU A 1 126 ? 27.082 -0.444 -36.636 1.00 50.12 126 GLU A CA 1
ATOM 964 C C . GLU A 1 126 ? 27.293 0.353 -37.947 1.00 50.12 126 GLU A C 1
ATOM 966 O O . GLU A 1 126 ? 27.066 -0.170 -39.033 1.00 50.12 126 GLU A O 1
ATOM 971 N N . ASP A 1 127 ? 27.798 1.594 -37.881 1.00 48.28 127 ASP A N 1
ATOM 972 C CA . ASP A 1 127 ? 28.026 2.454 -39.064 1.00 48.28 127 ASP A CA 1
ATOM 973 C C . ASP A 1 127 ? 29.498 2.907 -39.270 1.00 48.28 127 ASP A C 1
ATOM 975 O O . ASP A 1 127 ? 29.741 3.973 -39.835 1.00 48.28 127 ASP A O 1
ATOM 979 N N . ASP A 1 128 ? 30.516 2.128 -38.860 1.00 50.91 128 ASP A N 1
ATOM 980 C CA . ASP A 1 128 ? 31.928 2.482 -39.163 1.00 50.91 128 ASP A CA 1
ATOM 981 C C . ASP A 1 128 ? 32.841 1.308 -39.586 1.00 50.91 128 ASP A C 1
ATOM 983 O O . ASP A 1 128 ? 34.016 1.237 -39.232 1.00 50.91 128 ASP A O 1
ATOM 987 N N . GLU A 1 129 ? 32.335 0.387 -40.416 1.00 49.81 129 GLU A N 1
ATOM 988 C CA . GLU A 1 129 ? 33.193 -0.467 -41.258 1.00 49.81 129 GLU A CA 1
ATOM 989 C C . GLU A 1 129 ? 32.964 -0.160 -42.741 1.00 49.81 129 GLU A C 1
ATOM 991 O O . GLU A 1 129 ? 32.288 -0.893 -43.464 1.00 49.81 129 GLU A O 1
ATOM 996 N N . GLY A 1 130 ? 33.548 0.932 -43.241 1.00 53.34 130 GLY A N 1
ATOM 997 C CA . GLY A 1 130 ? 33.451 1.178 -44.674 1.00 53.34 130 GLY A CA 1
ATOM 998 C C . GLY A 1 130 ? 34.068 2.444 -45.236 1.00 53.34 130 GLY A C 1
ATOM 999 O O . GLY A 1 130 ? 33.383 3.114 -45.994 1.00 53.34 130 GLY A O 1
ATOM 1000 N N . LEU A 1 131 ? 35.349 2.742 -44.984 1.00 44.19 131 LEU A N 1
ATOM 1001 C CA . LEU A 1 131 ? 36.176 3.410 -46.003 1.00 44.19 131 LEU A CA 1
ATOM 1002 C C . LEU A 1 131 ? 37.681 3.262 -45.703 1.00 44.19 131 LEU A C 1
ATOM 1004 O O . LEU A 1 131 ? 38.268 4.040 -44.957 1.00 44.19 131 LEU A O 1
ATOM 1008 N N . ILE A 1 132 ? 38.336 2.288 -46.340 1.00 46.88 132 ILE A N 1
ATOM 1009 C CA . ILE A 1 132 ? 39.785 2.350 -46.575 1.00 46.88 132 ILE A CA 1
ATOM 1010 C C . ILE A 1 132 ? 39.956 2.965 -47.973 1.00 46.88 132 ILE A C 1
ATOM 1012 O O . ILE A 1 132 ? 39.606 2.299 -48.951 1.00 46.88 132 ILE A O 1
ATOM 1016 N N . PRO A 1 133 ? 40.439 4.212 -48.124 1.00 50.94 133 PRO A N 1
ATOM 1017 C CA . PRO A 1 133 ? 40.787 4.725 -49.440 1.00 50.94 133 PRO A CA 1
ATOM 1018 C C . PRO A 1 133 ? 42.115 4.109 -49.912 1.00 50.94 133 PRO A C 1
ATOM 1020 O O . PRO A 1 133 ? 43.087 4.064 -49.156 1.00 50.94 133 PRO A O 1
ATOM 1023 N N . LEU A 1 134 ? 42.106 3.618 -51.157 1.00 53.66 134 LEU A N 1
ATOM 1024 C CA . LEU A 1 134 ? 43.268 3.169 -51.941 1.00 53.66 134 LEU A CA 1
ATOM 1025 C C . LEU A 1 134 ? 44.221 4.323 -52.278 1.00 53.66 134 LEU A C 1
ATOM 1027 O O . LEU A 1 134 ? 43.716 5.429 -52.580 1.00 53.66 134 LEU A O 1
#

Nearest PDB structures (foldseek):
  4p0e-assembly1_A  TM=9.104E-01  e=4.424E-08  Escherichia coli K-12
  6xi5-assembly1_B  TM=8.084E-01  e=7.087E-09  Homo sapiens
  1vko-assembly1_A  TM=5.424E-01  e=1.104E+00  Caenorhabditis elegans
  6evk-assembly1_B  TM=4.396E-01  e=9.772E-01  Influenza A virus (A/little yellow-shouldered bat/Guatemala/060/2010(H17N10))
  5m3h-assembly1_B  TM=2.555E-01  e=1.039E+00  Influenza A virus

pLDDT: mean 89.78, std 14.58, range [44.19, 98.38]

Mean predicted aligned error: 7.45 Å

Radius of gyration: 23.12 Å; Cα contacts (8 Å, |Δi|>4): 207; chains: 1; bounding box: 59×24×72 Å

Foldseek 3Di:
DFAAQPDLVSLLVLLVVQLVVFKDKFKAKDKDWDWDPDPPDTDIDIDIDIFIKMWGFHNPQDSVNSNVLVVVVQQRHDGSSAACVDPSVNRTDDMGGDPVSVNHDPVVVNVVNVVCRVCPPDDPPPPPDDDDDD

Secondary structure (DSSP, 8-state):
-----SSHHHHHHHHHHHHHH-EEEEEEEEEEEEE---SSS--EEEEEEEEEEEEEE-TT--HHHHHHHHHH-TTTTSGGG--TTSGGGGGEEEEES-HHHHHT--HHHHHHHHHHHHSPPPPS--S-S-----

Solvent-accessible surface area (backbone atoms only — not comparable to full-atom values): 7993 Å² total; per-residue (Å²): 139,60,59,54,38,92,43,72,71,49,32,52,50,46,48,48,50,44,26,76,62,26,68,49,76,43,76,35,77,47,78,38,75,29,75,46,86,44,89,89,61,79,50,65,37,75,39,75,50,75,49,69,23,40,36,27,28,31,76,81,66,47,70,68,55,50,54,55,48,59,72,69,47,71,17,52,85,23,59,52,36,50,34,75,88,55,78,43,36,80,49,48,68,47,75,54,68,52,69,45,34,71,76,64,53,45,58,70,62,50,51,54,35,47,53,48,33,75,56,61,80,79,75,89,84,82,81,83,88,84,82,84,85,131

InterPro domains:
  IPR003697 Nucleoside triphosphate pyrophosphatase Maf-like protein [PF02545] (2-116)
  IPR003697 Nucleoside triphosphate pyrophosphatase Maf-like protein [PTHR43213] (1-118)
  IPR029001 Inosine triphosphate pyrophosphatase-like [G3DSA:3.90.950.10] (1-119)
  IPR029001 Inosine triphosphate pyrophosphatase-like [SSF52972] (1-115)